Protein AF-A0A6I9P487-F1 (afdb_monomer_lite)

Foldseek 3Di:
DADACDLVNLVVLLPDDLVVSLVSVPSNDDADPAPPQLRSVLSSQLSVQLNQCVVVPHRSVLSSVSSVLSNVLLLVLAPDDLVRNLVSLCVSLVVRVVVDDPVSSVSSSVVSSCVCVVCSVVSNCSNVVVVVVPPPPPPDDDDDPPDDDPPVVVVVVVVVVVVVVVVVPPPD

Radius of gyration: 28.47 Å; chains: 1; bounding box: 98×35×42 Å

Sequence (172 aa):
MMESLTESEISQIARHQRDAGVQRLSRHFSWLELSDERRLFHQEFVFDVAMFAASRGFSWTDVIRAAEIAKGLFPRLGGLDVPNLLSLLRDELSEYLPNLTPLHQQDFTQFLTHTLTARRRLFQAAVSGASNMSIAQLHLEVQVPPTPCPLAQALVGAAVRATEGQMLESLD

Structure (mmCIF, N/CA/C/O backbone):
data_AF-A0A6I9P487-F1
#
_entry.id   AF-A0A6I9P487-F1
#
loop_
_atom_site.group_PDB
_atom_site.id
_atom_site.type_symbol
_atom_site.label_atom_id
_atom_site.label_alt_id
_atom_site.label_comp_id
_atom_site.label_asym_id
_atom_site.label_entity_id
_atom_site.label_seq_id
_atom_site.pdbx_PDB_ins_code
_atom_site.Cartn_x
_atom_site.Cartn_y
_atom_site.Cartn_z
_atom_site.occupancy
_atom_site.B_iso_or_equiv
_atom_site.auth_seq_id
_atom_site.auth_comp_id
_atom_site.auth_asym_id
_atom_site.auth_atom_id
_atom_site.pdbx_PDB_model_num
ATOM 1 N N . MET A 1 1 ? 19.207 -10.896 12.006 1.00 43.84 1 MET A N 1
ATOM 2 C CA . MET A 1 1 ? 19.503 -10.095 10.798 1.00 43.84 1 MET A CA 1
ATOM 3 C C . MET A 1 1 ? 18.209 -9.957 10.025 1.00 43.84 1 MET A C 1
ATOM 5 O O . MET A 1 1 ? 17.492 -10.944 9.950 1.00 43.84 1 MET A O 1
ATOM 9 N N . MET A 1 2 ? 17.877 -8.763 9.537 1.00 56.94 2 MET A N 1
ATOM 10 C CA . MET A 1 2 ? 16.746 -8.592 8.621 1.00 56.94 2 MET A CA 1
ATOM 11 C C . MET A 1 2 ? 17.176 -9.062 7.238 1.00 56.94 2 MET A C 1
ATOM 13 O O . MET A 1 2 ? 18.236 -8.662 6.761 1.00 56.94 2 MET A O 1
ATOM 17 N N . GLU A 1 3 ? 16.378 -9.925 6.623 1.00 69.50 3 GLU A N 1
ATOM 18 C CA . GLU A 1 3 ? 16.561 -10.294 5.224 1.00 69.50 3 GLU A CA 1
ATOM 19 C C . GLU A 1 3 ? 16.114 -9.108 4.372 1.00 69.50 3 GLU A C 1
ATOM 21 O O . GLU A 1 3 ? 14.947 -8.710 4.427 1.00 69.50 3 GLU A O 1
ATOM 26 N N . SER A 1 4 ? 17.036 -8.515 3.612 1.00 80.25 4 SER A N 1
ATOM 27 C CA . SER A 1 4 ? 16.679 -7.481 2.646 1.00 80.25 4 SER A CA 1
ATOM 28 C C . SER A 1 4 ? 15.667 -8.049 1.649 1.00 80.25 4 SER A C 1
ATOM 30 O O . SER A 1 4 ? 15.839 -9.152 1.127 1.00 80.25 4 SER A O 1
ATOM 32 N N . LEU A 1 5 ? 14.587 -7.308 1.398 1.00 92.25 5 LEU A N 1
ATOM 33 C CA . LEU A 1 5 ? 13.592 -7.704 0.410 1.00 92.25 5 LEU A CA 1
ATOM 34 C C . LEU A 1 5 ? 14.227 -7.622 -0.985 1.00 92.25 5 LEU A C 1
ATOM 36 O O . LEU A 1 5 ? 14.592 -6.540 -1.438 1.00 92.25 5 LEU A O 1
ATOM 40 N N . THR A 1 6 ? 14.398 -8.764 -1.650 1.00 94.56 6 THR A N 1
ATOM 41 C CA . THR A 1 6 ? 15.002 -8.839 -2.992 1.00 94.56 6 THR A CA 1
ATOM 42 C C . THR A 1 6 ? 13.939 -8.925 -4.085 1.00 94.56 6 THR A C 1
ATOM 44 O O . THR A 1 6 ? 12.805 -9.329 -3.828 1.00 94.56 6 THR A O 1
ATOM 47 N N . GLU A 1 7 ? 14.311 -8.613 -5.332 1.00 95.69 7 GLU A N 1
ATOM 48 C CA . GLU A 1 7 ? 13.415 -8.739 -6.495 1.00 95.69 7 GLU A CA 1
ATOM 49 C C . GLU A 1 7 ? 12.881 -10.171 -6.680 1.00 95.69 7 GLU A C 1
ATOM 51 O O . GLU A 1 7 ? 11.697 -10.384 -6.944 1.00 95.69 7 GLU A O 1
ATOM 56 N N . SER A 1 8 ? 13.742 -11.176 -6.488 1.00 95.19 8 SER A N 1
ATOM 57 C CA 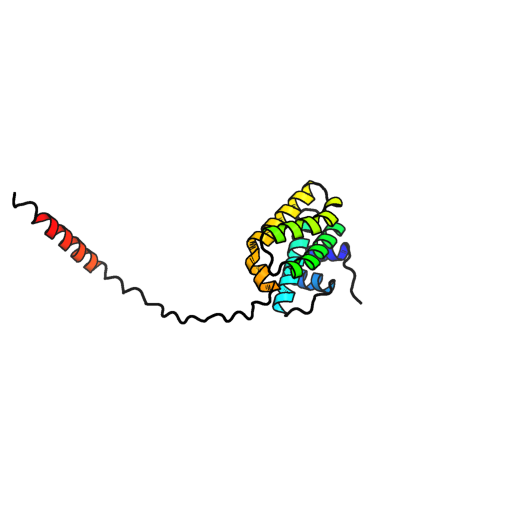. SER A 1 8 ? 13.324 -12.580 -6.534 1.00 95.19 8 SER A CA 1
ATOM 58 C C . SER A 1 8 ? 12.309 -12.878 -5.433 1.00 95.19 8 SER A C 1
ATOM 60 O O . SER A 1 8 ? 11.287 -13.510 -5.695 1.00 95.19 8 SER A O 1
ATOM 62 N N . GLU A 1 9 ? 12.561 -12.403 -4.216 1.00 95.94 9 GLU A N 1
ATOM 63 C CA . GLU A 1 9 ? 11.689 -12.666 -3.075 1.00 95.94 9 GLU A CA 1
ATOM 64 C C . GLU A 1 9 ? 10.309 -12.023 -3.249 1.00 95.94 9 GLU A C 1
ATOM 66 O O . GLU A 1 9 ? 9.295 -12.708 -3.115 1.00 95.94 9 GLU A O 1
ATOM 71 N N . ILE A 1 10 ? 10.237 -10.750 -3.656 1.00 96.75 10 ILE A N 1
ATOM 72 C CA . ILE A 1 10 ? 8.946 -10.089 -3.893 1.00 96.75 10 ILE A CA 1
ATOM 73 C C . ILE A 1 10 ? 8.165 -10.756 -5.035 1.00 96.75 10 ILE A C 1
ATOM 75 O O . ILE A 1 10 ? 6.945 -10.910 -4.946 1.00 96.75 10 ILE A O 1
ATOM 79 N N . SER A 1 11 ? 8.862 -11.245 -6.067 1.00 96.81 11 SER A N 1
ATOM 80 C CA . SER A 1 11 ? 8.231 -11.986 -7.163 1.00 96.81 11 SER A CA 1
ATOM 81 C C . SER A 1 11 ? 7.656 -13.333 -6.708 1.00 96.81 11 SER A C 1
ATOM 83 O O . SER A 1 11 ? 6.628 -13.775 -7.225 1.00 96.81 11 SER A O 1
ATOM 85 N N . GLN A 1 12 ? 8.288 -13.991 -5.728 1.00 96.38 12 GLN A N 1
ATOM 86 C CA . GLN A 1 12 ? 7.768 -15.215 -5.120 1.00 96.38 12 GLN A CA 1
ATOM 87 C C . GLN A 1 12 ? 6.572 -14.906 -4.225 1.00 96.38 12 GLN A C 1
ATOM 89 O O . GLN A 1 12 ? 5.550 -15.585 -4.326 1.00 96.38 12 GLN A O 1
ATOM 94 N N . ILE A 1 13 ? 6.666 -13.870 -3.387 1.00 96.69 13 ILE A N 1
ATOM 95 C CA . ILE A 1 13 ? 5.575 -13.404 -2.522 1.00 96.69 13 ILE A CA 1
ATOM 96 C C . ILE A 1 13 ? 4.316 -13.121 -3.347 1.00 96.69 13 ILE A C 1
ATOM 98 O O . ILE A 1 13 ? 3.241 -13.580 -2.969 1.00 96.69 13 ILE A O 1
ATOM 102 N N . ALA A 1 14 ? 4.449 -12.482 -4.514 1.00 95.69 14 ALA A N 1
ATOM 103 C CA . ALA A 1 14 ? 3.326 -12.172 -5.403 1.00 95.69 14 ALA A CA 1
ATOM 104 C C . ALA A 1 14 ? 2.550 -13.400 -5.920 1.00 95.69 14 ALA A C 1
ATOM 106 O O . ALA A 1 14 ? 1.433 -13.266 -6.413 1.00 95.69 14 ALA A O 1
ATOM 107 N N . ARG A 1 15 ? 3.124 -14.604 -5.811 1.00 95.75 15 ARG A N 1
ATOM 108 C CA . ARG A 1 15 ? 2.482 -15.871 -6.205 1.00 95.75 15 ARG A CA 1
ATOM 109 C C . ARG A 1 15 ? 1.753 -16.565 -5.055 1.00 95.75 15 ARG A C 1
ATOM 111 O O . ARG A 1 15 ? 1.095 -17.577 -5.285 1.00 95.75 15 ARG A O 1
ATOM 118 N N . HIS A 1 16 ? 1.900 -16.081 -3.824 1.00 94.44 16 HIS A N 1
ATOM 119 C CA . HIS A 1 16 ? 1.249 -16.674 -2.659 1.00 94.44 16 HIS A CA 1
ATOM 120 C C . HIS A 1 16 ? -0.204 -16.195 -2.539 1.00 94.44 16 HIS A C 1
ATOM 122 O O . HIS A 1 16 ? -0.564 -15.112 -2.995 1.00 94.44 16 HIS A O 1
ATOM 128 N N . GLN A 1 17 ? -1.041 -16.991 -1.866 1.00 94.62 17 GLN A N 1
ATOM 129 C CA . GLN A 1 17 ? -2.336 -16.501 -1.389 1.00 94.62 17 GLN A CA 1
ATOM 130 C C . GLN A 1 17 ? -2.132 -15.362 -0.385 1.00 94.62 17 GLN A C 1
ATOM 132 O O . GLN A 1 17 ? -1.112 -15.325 0.306 1.00 94.62 17 GLN A O 1
ATOM 137 N N . ARG A 1 18 ? -3.119 -14.462 -0.293 1.00 95.44 18 ARG A N 1
ATOM 138 C CA . ARG A 1 18 ? -3.016 -13.191 0.437 1.00 95.44 18 ARG A CA 1
ATOM 139 C C . ARG A 1 18 ? -2.416 -13.346 1.833 1.00 95.44 18 ARG A C 1
ATOM 141 O O . ARG A 1 18 ? -1.394 -12.731 2.100 1.00 95.44 18 ARG A O 1
ATOM 148 N N . ASP A 1 19 ? -2.977 -14.200 2.682 1.00 95.88 19 ASP A N 1
ATOM 149 C CA . ASP A 1 19 ? -2.544 -14.300 4.084 1.00 95.88 19 ASP A CA 1
ATOM 150 C C . ASP A 1 19 ? -1.097 -14.796 4.217 1.00 95.88 19 ASP A C 1
ATOM 152 O O . ASP A 1 19 ? -0.302 -14.251 4.986 1.00 95.88 19 ASP A O 1
ATOM 156 N N . ALA A 1 20 ? -0.713 -15.782 3.400 1.00 96.25 20 ALA A N 1
ATOM 157 C CA . ALA A 1 20 ? 0.661 -16.272 3.346 1.00 96.25 20 ALA A CA 1
ATOM 158 C C . ALA A 1 20 ? 1.620 -15.206 2.788 1.00 96.25 20 ALA A C 1
ATOM 160 O O . ALA A 1 20 ? 2.739 -15.059 3.279 1.00 96.25 20 ALA A O 1
ATOM 161 N N . GLY A 1 21 ? 1.174 -14.442 1.788 1.00 97.00 21 GLY A N 1
ATOM 162 C CA . GLY A 1 21 ? 1.918 -13.333 1.201 1.00 97.00 21 GLY A CA 1
ATOM 163 C C . GLY A 1 21 ? 2.148 -12.190 2.192 1.00 97.00 21 GLY A C 1
ATOM 164 O O . GLY A 1 21 ? 3.281 -11.736 2.332 1.00 97.00 21 GLY A O 1
ATOM 165 N N . VAL A 1 22 ? 1.115 -11.787 2.938 1.00 96.94 22 VAL A N 1
ATOM 166 C CA . VAL A 1 22 ? 1.191 -10.783 4.014 1.00 96.94 22 VAL A CA 1
ATOM 167 C C . VAL A 1 22 ? 2.192 -11.226 5.077 1.00 96.94 22 VAL A C 1
ATOM 169 O O . VAL A 1 22 ? 3.093 -10.467 5.437 1.00 96.94 22 VAL A O 1
ATOM 172 N N . GLN A 1 23 ? 2.082 -12.471 5.551 1.00 94.75 23 GLN A N 1
ATOM 173 C CA . GLN A 1 23 ? 2.990 -13.003 6.565 1.00 94.75 23 GLN A CA 1
ATOM 174 C C . GLN A 1 23 ? 4.437 -13.082 6.063 1.00 94.75 23 GLN A C 1
ATOM 176 O O . GLN A 1 23 ? 5.374 -12.846 6.823 1.00 94.75 23 GLN A O 1
ATOM 181 N N . ARG A 1 24 ? 4.641 -13.439 4.794 1.00 95.81 24 ARG A N 1
ATOM 182 C CA . ARG A 1 24 ? 5.978 -13.558 4.215 1.00 95.81 24 ARG A CA 1
ATOM 183 C C . ARG A 1 24 ? 6.610 -12.188 3.991 1.00 95.81 24 ARG A C 1
ATOM 185 O O . ARG A 1 24 ? 7.714 -11.960 4.470 1.00 95.81 24 ARG A O 1
ATOM 192 N N . LEU A 1 25 ? 5.877 -11.254 3.383 1.00 96.25 25 LEU A N 1
ATOM 193 C CA . LEU A 1 25 ? 6.325 -9.875 3.185 1.00 96.25 25 LEU A CA 1
ATOM 194 C C . LEU A 1 25 ? 6.647 -9.185 4.512 1.00 96.25 25 LEU A C 1
ATOM 196 O O . LEU A 1 25 ? 7.623 -8.443 4.607 1.00 96.25 25 LEU A O 1
ATOM 200 N N . SER A 1 26 ? 5.861 -9.450 5.558 1.00 93.94 26 SER A N 1
ATOM 201 C CA . SER A 1 26 ? 6.050 -8.784 6.842 1.00 93.94 26 SER A CA 1
ATOM 202 C C . SER A 1 26 ? 7.367 -9.115 7.537 1.00 93.94 26 SER A C 1
ATOM 204 O O . SER A 1 26 ? 7.868 -8.285 8.294 1.00 93.94 26 SER A O 1
ATOM 206 N N . ARG A 1 27 ? 7.990 -10.256 7.230 1.00 93.06 27 ARG A N 1
ATOM 207 C CA . ARG A 1 27 ? 9.306 -10.634 7.775 1.00 93.06 27 ARG A CA 1
ATOM 208 C C . ARG A 1 27 ? 10.449 -9.752 7.267 1.00 93.06 27 ARG A C 1
ATOM 210 O O . ARG A 1 27 ? 11.485 -9.684 7.922 1.00 93.06 27 ARG A O 1
ATOM 217 N N . HIS A 1 28 ? 10.247 -9.041 6.157 1.00 93.94 28 HIS A N 1
ATOM 218 C CA . HIS A 1 28 ? 11.256 -8.161 5.560 1.00 93.94 28 HIS A CA 1
ATOM 219 C C . HIS A 1 28 ? 11.227 -6.725 6.093 1.00 93.94 28 HIS A C 1
ATOM 221 O O . HIS A 1 28 ? 12.046 -5.897 5.702 1.00 93.94 28 HIS A O 1
ATOM 227 N N . PHE A 1 29 ? 10.301 -6.409 7.000 1.00 90.56 29 PHE A N 1
ATOM 228 C CA . PHE A 1 29 ? 10.114 -5.059 7.511 1.00 90.56 29 PHE A CA 1
ATOM 229 C C . PHE A 1 29 ? 10.170 -4.999 9.035 1.00 90.56 29 PHE A C 1
ATOM 231 O O . PHE A 1 29 ? 9.655 -5.861 9.743 1.00 90.56 29 PHE A O 1
ATOM 238 N N . SER A 1 30 ? 10.737 -3.903 9.544 1.00 88.00 30 SER A N 1
ATOM 239 C CA . SER A 1 30 ? 10.568 -3.504 10.944 1.00 88.00 30 SER A CA 1
ATOM 240 C C . SER A 1 30 ? 9.228 -2.809 11.125 1.00 88.00 30 SER A C 1
ATOM 242 O O . SER A 1 30 ? 9.023 -1.712 10.593 1.00 88.00 30 SER A O 1
ATOM 244 N N . TRP A 1 31 ? 8.329 -3.424 11.881 1.00 88.62 31 TRP A N 1
ATOM 245 C CA . TRP A 1 31 ? 7.043 -2.830 12.234 1.00 88.62 31 TRP A CA 1
ATOM 246 C C . TRP A 1 31 ? 7.180 -2.025 13.523 1.00 88.62 31 TRP A C 1
ATOM 248 O O . TRP A 1 31 ? 7.924 -2.411 14.421 1.00 88.62 31 TRP A O 1
ATOM 258 N N . LEU A 1 32 ? 6.465 -0.903 13.606 1.00 78.88 32 LEU A N 1
ATOM 259 C CA . LEU A 1 32 ? 6.336 -0.158 14.858 1.00 78.88 32 LEU A CA 1
ATOM 260 C C . LEU A 1 32 ? 5.677 -1.045 15.925 1.00 78.88 32 LEU A C 1
ATOM 262 O O . LEU A 1 32 ? 4.927 -1.967 15.590 1.00 78.88 32 LEU A O 1
ATOM 266 N N . GLU A 1 33 ? 5.919 -0.734 17.201 1.00 72.75 33 GLU A N 1
ATOM 267 C CA . GLU A 1 33 ? 5.261 -1.379 18.346 1.00 72.75 33 GLU A CA 1
ATOM 268 C C . GLU A 1 33 ? 3.776 -0.988 18.414 1.00 72.75 33 GLU A C 1
ATOM 270 O O . GLU A 1 33 ? 3.322 -0.185 19.225 1.00 72.75 33 GLU A O 1
ATOM 275 N N . LEU A 1 34 ? 3.008 -1.533 17.479 1.00 70.19 34 LEU A N 1
ATOM 276 C CA . LEU A 1 34 ? 1.558 -1.458 17.414 1.00 70.19 34 LEU A CA 1
ATOM 277 C C . LEU A 1 34 ? 0.962 -2.704 18.083 1.00 70.19 34 LEU A C 1
ATOM 279 O O . LEU A 1 34 ? 1.631 -3.745 18.135 1.00 70.19 34 LEU A O 1
ATOM 283 N N . SER A 1 35 ? -0.298 -2.615 18.534 1.00 74.69 35 SER A N 1
ATOM 284 C CA . SER A 1 35 ? -1.071 -3.810 18.913 1.00 74.69 35 SER A CA 1
ATOM 285 C C . SER A 1 35 ? -1.136 -4.791 17.742 1.00 74.69 35 SER A C 1
ATOM 287 O O . SER A 1 35 ? -0.969 -4.384 16.585 1.00 74.69 35 SER A O 1
ATOM 289 N N . ASP A 1 36 ? -1.376 -6.068 18.026 1.00 78.31 36 ASP A N 1
ATOM 290 C CA . ASP A 1 36 ? -1.337 -7.115 17.004 1.00 78.31 36 ASP A CA 1
ATOM 291 C C . ASP A 1 36 ? -2.340 -6.854 15.868 1.00 78.31 36 ASP A C 1
ATOM 293 O O . ASP A 1 36 ? -2.002 -7.027 14.698 1.00 78.31 36 ASP A O 1
ATOM 297 N N . GLU A 1 37 ? -3.521 -6.306 16.168 1.00 81.50 37 GLU A N 1
ATOM 298 C CA . GLU A 1 37 ? -4.540 -5.969 15.165 1.00 81.50 37 GLU A CA 1
ATOM 299 C C . GLU A 1 37 ? -4.114 -4.787 14.288 1.00 81.50 37 GLU A C 1
ATOM 301 O O . GLU A 1 37 ? -4.256 -4.813 13.064 1.00 81.50 37 GLU A O 1
ATOM 306 N N . ARG A 1 38 ? -3.558 -3.736 14.904 1.00 82.88 38 ARG A N 1
ATOM 307 C CA . ARG A 1 38 ? -3.075 -2.544 14.187 1.00 82.88 38 ARG A CA 1
ATOM 308 C C . ARG A 1 38 ? -1.891 -2.893 13.296 1.00 82.88 38 ARG A C 1
ATOM 310 O O . ARG A 1 38 ? -1.785 -2.390 12.178 1.00 82.88 38 ARG A O 1
ATOM 317 N N . ARG A 1 39 ? -1.014 -3.765 13.791 1.00 89.25 39 ARG A N 1
ATOM 318 C CA . ARG A 1 39 ? 0.132 -4.287 13.053 1.00 89.25 39 ARG A CA 1
ATOM 319 C C . ARG A 1 39 ? -0.317 -5.126 11.867 1.00 89.25 39 ARG A C 1
ATOM 321 O O . ARG A 1 39 ? 0.190 -4.904 10.773 1.00 89.25 39 ARG A O 1
ATOM 328 N N . LEU A 1 40 ? -1.277 -6.029 12.061 1.00 90.12 40 LEU A N 1
ATOM 329 C CA . LEU A 1 40 ? -1.830 -6.837 10.979 1.00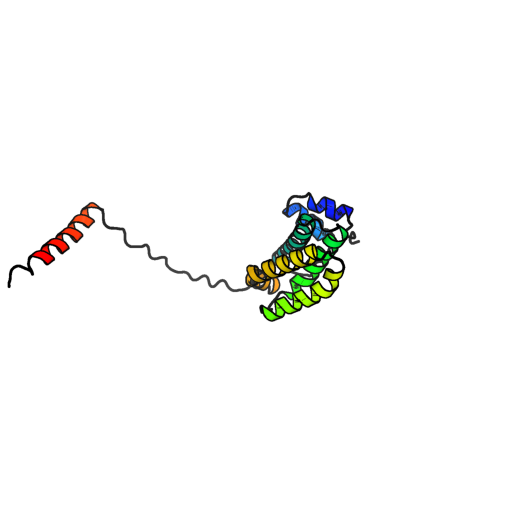 90.12 40 LEU A CA 1
ATOM 330 C C . LEU A 1 40 ? -2.427 -5.946 9.885 1.00 90.12 40 LEU A C 1
ATOM 332 O O . LEU A 1 40 ? -2.082 -6.094 8.718 1.00 90.12 40 LEU A O 1
ATOM 336 N N . PHE A 1 41 ? -3.237 -4.955 10.257 1.00 90.12 41 PHE A N 1
ATOM 337 C CA . PHE A 1 41 ? -3.843 -4.047 9.284 1.00 90.12 41 PHE A CA 1
ATOM 338 C C . PHE A 1 41 ? -2.801 -3.197 8.527 1.00 90.12 41 PHE A C 1
ATOM 340 O O . PHE A 1 41 ? -2.936 -2.953 7.327 1.00 90.12 41 PHE A O 1
ATOM 347 N N . HIS A 1 42 ? -1.715 -2.785 9.195 1.00 92.44 42 HIS A N 1
ATOM 348 C CA . HIS A 1 42 ? -0.574 -2.126 8.544 1.00 92.44 42 HIS A CA 1
ATOM 349 C C . HIS A 1 42 ? 0.116 -3.063 7.539 1.00 92.44 42 HIS A C 1
ATOM 351 O O . HIS A 1 42 ? 0.387 -2.658 6.410 1.00 92.44 42 HIS A O 1
ATOM 357 N N . GLN A 1 43 ? 0.357 -4.321 7.915 1.00 94.81 43 GLN A N 1
ATOM 358 C CA . GLN A 1 43 ? 0.977 -5.331 7.049 1.00 94.81 43 GLN A CA 1
ATOM 359 C C . GLN A 1 43 ? 0.125 -5.635 5.813 1.00 94.81 43 GLN A C 1
ATOM 361 O O . GLN A 1 43 ? 0.647 -5.697 4.701 1.00 94.81 43 GLN A O 1
ATOM 366 N N . GLU A 1 44 ? -1.185 -5.775 6.001 1.00 94.75 44 GLU A N 1
ATOM 367 C CA . GLU A 1 44 ? -2.151 -5.959 4.923 1.00 94.75 44 GLU A CA 1
ATOM 368 C C . GLU A 1 44 ? -2.159 -4.784 3.948 1.00 94.75 44 GLU A C 1
ATOM 370 O O . GLU A 1 44 ? -2.119 -4.992 2.739 1.00 94.75 44 GLU A O 1
ATOM 375 N N . PHE A 1 45 ? -2.147 -3.549 4.457 1.00 94.81 45 PHE A N 1
ATOM 376 C CA . PHE A 1 45 ? -2.078 -2.361 3.611 1.00 94.81 45 PHE A CA 1
ATOM 377 C C . PHE A 1 45 ? -0.804 -2.335 2.758 1.00 94.81 45 PHE A C 1
ATOM 379 O O . PHE A 1 45 ? -0.868 -2.081 1.556 1.00 94.81 45 PHE A O 1
ATOM 386 N N . VAL A 1 46 ? 0.350 -2.634 3.362 1.00 96.25 46 VAL A N 1
ATOM 387 C CA . VAL A 1 46 ? 1.633 -2.707 2.647 1.00 96.25 46 VAL A CA 1
ATOM 388 C C . VAL A 1 46 ? 1.593 -3.770 1.553 1.00 96.25 46 VAL A C 1
ATOM 390 O O . VAL A 1 46 ? 2.019 -3.511 0.426 1.00 96.25 46 VAL A O 1
ATOM 393 N N . PHE A 1 47 ? 1.045 -4.946 1.863 1.00 97.56 47 PHE A N 1
ATOM 394 C CA . PHE A 1 47 ? 0.879 -6.020 0.893 1.00 97.56 47 PHE A CA 1
ATOM 395 C C . PHE A 1 47 ? -0.051 -5.617 -0.256 1.00 97.56 47 PHE A C 1
ATOM 397 O O . PHE A 1 47 ? 0.316 -5.787 -1.415 1.00 97.56 47 PHE A O 1
ATOM 404 N N . ASP A 1 48 ? -1.213 -5.033 0.040 1.00 96.81 48 ASP A N 1
ATOM 405 C CA . ASP A 1 48 ? -2.194 -4.631 -0.972 1.00 96.81 48 ASP A CA 1
ATOM 406 C C . ASP A 1 48 ? -1.605 -3.589 -1.947 1.00 96.81 48 ASP A C 1
ATOM 408 O O . ASP A 1 48 ? -1.824 -3.682 -3.157 1.00 96.81 48 ASP A O 1
ATOM 412 N N . VAL A 1 49 ? -0.806 -2.632 -1.455 1.00 96.56 49 VAL A N 1
ATOM 413 C CA . VAL A 1 49 ? -0.114 -1.644 -2.305 1.00 96.56 49 VAL A CA 1
ATOM 414 C C . VAL A 1 49 ? 0.951 -2.307 -3.187 1.00 96.56 49 VAL A C 1
ATOM 416 O O . VAL A 1 49 ? 1.022 -2.020 -4.385 1.00 96.56 49 VAL A O 1
ATOM 419 N N . ALA A 1 50 ? 1.748 -3.221 -2.630 1.00 97.12 50 ALA A N 1
ATOM 420 C CA . ALA A 1 50 ? 2.758 -3.958 -3.388 1.00 97.12 50 ALA A CA 1
ATOM 421 C C . ALA A 1 50 ? 2.116 -4.830 -4.484 1.00 97.12 50 ALA A C 1
ATOM 423 O O . ALA A 1 50 ? 2.552 -4.829 -5.635 1.00 97.12 50 ALA A O 1
ATOM 424 N N . MET A 1 51 ? 1.038 -5.545 -4.153 1.00 97.69 51 MET A N 1
ATOM 425 C CA . MET A 1 51 ? 0.329 -6.397 -5.108 1.00 97.69 51 MET A CA 1
ATOM 426 C C . MET A 1 51 ? -0.383 -5.587 -6.185 1.00 97.69 51 MET A C 1
ATOM 428 O O . MET A 1 51 ? -0.408 -6.013 -7.340 1.00 97.69 51 MET A O 1
ATOM 432 N N . PHE A 1 52 ? -0.902 -4.401 -5.852 1.00 97.38 52 PHE A N 1
ATOM 433 C CA . PHE A 1 52 ? -1.406 -3.476 -6.860 1.00 97.38 52 PHE A CA 1
ATOM 434 C C . PHE A 1 52 ? -0.308 -3.124 -7.871 1.00 97.38 52 PHE A C 1
ATOM 436 O O . PHE A 1 52 ? -0.508 -3.336 -9.068 1.00 97.38 52 PHE A O 1
ATOM 443 N N . ALA A 1 53 ? 0.862 -2.673 -7.407 1.00 96.56 53 ALA A N 1
ATOM 444 C CA . ALA A 1 53 ? 1.990 -2.337 -8.279 1.00 96.56 53 ALA A CA 1
ATOM 445 C C . ALA A 1 53 ? 2.403 -3.530 -9.164 1.00 96.56 53 ALA A C 1
ATOM 447 O O . ALA A 1 53 ? 2.532 -3.391 -10.382 1.00 96.56 53 ALA A O 1
ATOM 448 N N . ALA A 1 54 ? 2.515 -4.727 -8.579 1.00 97.06 54 ALA A N 1
ATOM 449 C CA . ALA A 1 54 ? 2.841 -5.946 -9.319 1.00 97.06 54 ALA A CA 1
ATOM 450 C C . ALA A 1 54 ? 1.786 -6.269 -10.395 1.00 97.06 54 ALA A C 1
ATOM 452 O O . ALA A 1 54 ? 2.134 -6.561 -11.538 1.00 97.06 54 ALA A O 1
ATOM 453 N N . SER A 1 55 ? 0.494 -6.153 -10.064 1.00 96.81 55 SER A N 1
ATOM 454 C CA . SER A 1 55 ? -0.613 -6.405 -11.002 1.00 96.81 55 SER A CA 1
ATOM 455 C C . SER A 1 55 ? -0.664 -5.422 -12.175 1.00 96.81 55 SER A C 1
ATOM 457 O O . SER A 1 55 ? -1.223 -5.741 -13.223 1.00 96.81 55 SER A O 1
ATOM 459 N N . ARG A 1 56 ? -0.068 -4.236 -12.011 1.00 95.94 56 ARG A N 1
ATOM 460 C CA . ARG A 1 56 ? 0.051 -3.208 -13.051 1.00 95.94 56 ARG A CA 1
ATOM 461 C C . ARG A 1 56 ? 1.333 -3.319 -13.871 1.00 95.94 56 ARG A C 1
ATOM 463 O O . ARG A 1 56 ? 1.542 -2.501 -14.755 1.00 95.94 56 ARG A O 1
ATOM 470 N N . GLY A 1 57 ? 2.160 -4.336 -13.623 1.00 94.56 57 GLY A N 1
ATOM 471 C CA . GLY A 1 57 ? 3.378 -4.581 -14.396 1.00 94.56 57 GLY A CA 1
ATOM 472 C C . GLY A 1 57 ? 4.545 -3.671 -14.014 1.00 94.56 57 GLY A C 1
ATOM 473 O O . GLY A 1 57 ? 5.415 -3.406 -14.843 1.00 94.56 57 GLY A O 1
ATOM 474 N N . PHE A 1 58 ? 4.576 -3.178 -12.774 1.00 94.62 58 PHE A N 1
ATOM 475 C CA . PHE A 1 58 ? 5.720 -2.423 -12.267 1.00 94.62 58 PHE A CA 1
ATOM 476 C C . PHE A 1 58 ? 6.953 -3.336 -12.217 1.00 94.62 58 PHE A C 1
ATOM 478 O O . PHE A 1 58 ? 6.829 -4.553 -12.055 1.00 94.62 58 PHE A O 1
ATOM 485 N N . SER A 1 59 ? 8.153 -2.757 -12.333 1.00 94.31 59 SER A N 1
ATOM 486 C CA . SER A 1 59 ? 9.382 -3.525 -12.106 1.00 94.31 59 SER A CA 1
ATOM 487 C C . SER A 1 59 ? 9.411 -4.045 -10.664 1.00 94.31 59 SER A C 1
ATOM 489 O O . SER A 1 59 ? 8.857 -3.408 -9.768 1.00 94.31 59 SER A O 1
ATOM 491 N N . TRP A 1 60 ? 10.069 -5.177 -10.397 1.00 95.44 60 TRP A N 1
ATOM 492 C CA . TRP A 1 60 ? 10.129 -5.717 -9.032 1.00 95.44 60 TRP A CA 1
ATOM 493 C C . TRP A 1 60 ? 10.770 -4.742 -8.042 1.00 95.44 60 TRP A C 1
ATOM 495 O O . TRP A 1 60 ? 10.318 -4.637 -6.904 1.00 95.44 60 TRP A O 1
ATOM 505 N N . THR A 1 61 ? 11.745 -3.958 -8.496 1.00 94.06 61 THR A N 1
ATOM 506 C CA . THR A 1 61 ? 12.335 -2.855 -7.730 1.00 94.06 61 THR A CA 1
ATOM 507 C C . THR A 1 61 ? 11.308 -1.781 -7.381 1.00 94.06 61 THR A C 1
ATOM 509 O O . THR A 1 61 ? 11.258 -1.318 -6.242 1.00 94.06 61 THR A O 1
ATOM 512 N N . ASP A 1 62 ? 10.447 -1.403 -8.323 1.00 93.31 62 ASP A N 1
ATOM 513 C CA . ASP A 1 62 ? 9.393 -0.426 -8.053 1.00 93.31 62 ASP A CA 1
ATOM 514 C C . ASP A 1 62 ? 8.294 -1.000 -7.153 1.00 93.31 62 ASP A C 1
ATOM 516 O O . ASP A 1 62 ? 7.761 -0.264 -6.326 1.00 93.31 62 ASP A O 1
ATOM 520 N N . VAL A 1 63 ? 7.995 -2.300 -7.241 1.00 95.69 63 VAL A N 1
ATOM 521 C CA . VAL A 1 63 ? 7.084 -2.991 -6.311 1.00 95.69 63 VAL A CA 1
ATOM 522 C C . VAL A 1 63 ? 7.631 -2.960 -4.879 1.00 95.69 63 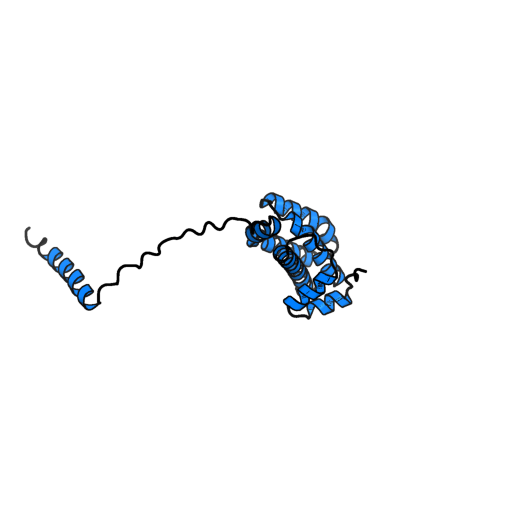VAL A C 1
ATOM 524 O O . VAL A 1 63 ? 6.878 -2.684 -3.944 1.00 95.69 63 VAL A O 1
ATOM 527 N N . ILE A 1 64 ? 8.936 -3.194 -4.698 1.00 94.75 64 ILE A N 1
ATOM 528 C CA . ILE A 1 64 ? 9.606 -3.092 -3.390 1.00 94.75 64 ILE A CA 1
ATOM 529 C C . ILE A 1 64 ? 9.466 -1.676 -2.833 1.00 94.75 64 ILE A C 1
ATOM 531 O O . ILE A 1 64 ? 8.986 -1.503 -1.713 1.00 94.75 64 ILE A O 1
ATOM 535 N N . ARG A 1 65 ? 9.788 -0.656 -3.637 1.00 92.69 65 ARG A N 1
ATOM 536 C CA . ARG A 1 65 ? 9.640 0.746 -3.222 1.00 92.69 65 ARG A CA 1
ATOM 537 C C . ARG A 1 65 ? 8.187 1.115 -2.904 1.00 92.69 65 ARG A C 1
ATOM 539 O O . ARG A 1 65 ? 7.940 1.828 -1.937 1.00 92.69 65 ARG A O 1
ATOM 546 N N . ALA A 1 66 ? 7.208 0.605 -3.657 1.00 94.44 66 ALA A N 1
ATOM 547 C CA . ALA A 1 66 ? 5.789 0.820 -3.359 1.00 94.44 66 ALA A CA 1
ATOM 548 C C . ALA A 1 66 ? 5.413 0.271 -1.970 1.00 94.44 66 ALA A C 1
ATOM 550 O O . ALA A 1 66 ? 4.683 0.924 -1.221 1.00 94.44 66 ALA A O 1
ATOM 551 N N . ALA A 1 67 ? 5.945 -0.902 -1.606 1.00 95.38 67 ALA A N 1
ATOM 552 C CA . ALA A 1 67 ? 5.768 -1.492 -0.282 1.00 95.38 67 ALA A CA 1
ATOM 553 C C . ALA A 1 67 ? 6.427 -0.637 0.820 1.00 95.38 67 ALA A C 1
ATOM 555 O O . ALA A 1 67 ? 5.822 -0.396 1.866 1.00 95.38 67 ALA A O 1
ATOM 556 N N . GLU A 1 68 ? 7.638 -0.130 0.581 1.00 92.88 68 GLU A N 1
ATOM 557 C CA . GLU A 1 68 ? 8.355 0.756 1.509 1.00 92.88 68 GLU A CA 1
ATOM 558 C C . GLU A 1 68 ? 7.597 2.065 1.766 1.00 92.88 68 GLU A C 1
ATOM 560 O O . GLU A 1 68 ? 7.427 2.471 2.920 1.00 92.88 68 GLU A O 1
ATOM 565 N N . ILE A 1 69 ? 7.060 2.680 0.711 1.00 92.06 69 ILE A N 1
ATOM 566 C CA . ILE A 1 69 ? 6.246 3.898 0.809 1.00 92.06 69 ILE A CA 1
ATOM 567 C C . ILE A 1 69 ? 4.967 3.618 1.579 1.00 92.06 69 ILE A C 1
ATOM 569 O O . ILE A 1 69 ? 4.648 4.337 2.523 1.00 92.06 69 ILE A O 1
ATOM 573 N N . ALA A 1 70 ? 4.249 2.544 1.244 1.00 93.50 70 ALA A N 1
ATOM 574 C CA . ALA A 1 70 ? 3.047 2.155 1.977 1.00 93.50 70 ALA A CA 1
ATOM 575 C C . ALA A 1 70 ? 3.342 1.949 3.470 1.00 93.50 70 ALA A C 1
ATOM 577 O O . ALA A 1 70 ? 2.573 2.378 4.339 1.00 93.50 70 ALA A O 1
ATOM 578 N N . LYS A 1 71 ? 4.493 1.345 3.783 1.00 93.25 71 LYS A N 1
ATOM 579 C CA . LYS A 1 71 ? 4.929 1.124 5.158 1.00 93.25 71 LYS A CA 1
ATOM 580 C C . LYS A 1 71 ? 5.157 2.445 5.889 1.00 93.25 71 LYS A C 1
ATOM 582 O O . LYS A 1 71 ? 4.720 2.560 7.034 1.00 93.25 71 LYS A O 1
ATOM 587 N N . GLY A 1 72 ? 5.828 3.409 5.260 1.00 90.50 72 GLY A N 1
ATOM 588 C CA . GLY A 1 72 ? 6.086 4.735 5.830 1.00 90.50 72 GLY A CA 1
ATOM 589 C C . GLY A 1 72 ? 4.840 5.621 5.918 1.00 90.50 72 GLY A C 1
ATOM 590 O O . GLY A 1 72 ? 4.703 6.414 6.851 1.00 90.50 72 GLY A O 1
ATOM 591 N N . LEU A 1 73 ? 3.903 5.447 4.988 1.00 90.00 73 LEU A N 1
ATOM 592 C CA . LEU A 1 73 ? 2.690 6.246 4.881 1.00 90.00 73 LEU A CA 1
ATOM 593 C C . LEU A 1 73 ? 1.680 5.913 5.983 1.00 90.00 73 LEU A C 1
ATOM 595 O O . LEU A 1 73 ? 1.122 6.817 6.601 1.00 90.00 73 LEU A O 1
ATOM 599 N N . PHE A 1 74 ? 1.450 4.625 6.248 1.00 89.19 74 PHE A N 1
ATOM 600 C CA . PHE A 1 74 ? 0.354 4.173 7.108 1.00 89.19 74 PHE A CA 1
ATOM 601 C C . PHE A 1 74 ? 0.316 4.820 8.508 1.00 89.19 74 PHE A C 1
ATOM 603 O O . PHE A 1 74 ? -0.744 5.325 8.880 1.00 89.19 74 PHE A O 1
ATOM 610 N N . PRO A 1 75 ? 1.423 4.905 9.279 1.00 87.44 75 PRO A N 1
ATOM 611 C CA . PRO A 1 75 ? 1.398 5.524 10.609 1.00 87.44 75 PRO A CA 1
ATOM 612 C C . PRO A 1 75 ? 1.012 7.009 10.593 1.00 87.44 75 PRO A C 1
ATOM 614 O O . PRO A 1 75 ? 0.562 7.539 11.605 1.00 87.44 75 PRO A O 1
ATOM 617 N N . ARG A 1 76 ? 1.166 7.683 9.446 1.00 86.88 76 ARG A N 1
ATOM 618 C CA . ARG A 1 76 ? 0.873 9.112 9.259 1.00 86.88 76 ARG A CA 1
ATOM 619 C C . ARG A 1 76 ? -0.567 9.369 8.819 1.00 86.88 76 ARG A C 1
ATOM 621 O O . ARG A 1 76 ? -0.979 10.518 8.777 1.00 86.88 76 ARG A O 1
ATOM 628 N N . LEU A 1 77 ? -1.349 8.326 8.528 1.00 84.19 77 LEU A N 1
ATOM 629 C CA . LEU A 1 77 ? -2.753 8.455 8.113 1.00 84.19 77 LEU A CA 1
ATOM 630 C C . LEU A 1 77 ? -3.704 8.803 9.273 1.00 84.19 77 LEU A C 1
ATOM 632 O O . LEU A 1 77 ? -4.872 9.131 9.047 1.00 84.19 77 LEU A O 1
ATOM 636 N N . GLY A 1 78 ? -3.239 8.707 10.520 1.00 77.81 78 GLY A N 1
ATOM 637 C CA . GLY A 1 78 ? -4.043 8.987 11.706 1.00 77.81 78 GLY A CA 1
ATOM 638 C C . GLY A 1 78 ? -4.399 10.467 11.825 1.00 77.81 78 GLY A C 1
ATOM 639 O O . GLY A 1 78 ? -3.528 11.326 11.775 1.00 77.81 78 GLY A O 1
ATOM 640 N N . GLY A 1 79 ? -5.686 10.769 12.013 1.00 72.62 79 GLY A N 1
ATOM 641 C CA . GLY A 1 79 ? -6.148 12.125 12.340 1.00 72.62 79 GLY A CA 1
ATOM 642 C C . GLY A 1 79 ? -6.101 13.151 11.201 1.00 72.62 79 GLY A C 1
ATOM 643 O O . GLY A 1 79 ? -6.465 14.299 11.435 1.00 72.62 79 GLY A O 1
ATOM 644 N N . LEU A 1 80 ? -5.713 12.765 9.980 1.00 79.06 80 LEU A N 1
ATOM 645 C CA . LEU A 1 80 ? -5.701 13.678 8.832 1.00 79.06 80 LEU A CA 1
ATOM 646 C C . LEU A 1 80 ? -7.103 13.879 8.245 1.00 79.06 80 LEU A C 1
ATOM 648 O O . LEU A 1 80 ? -7.868 12.923 8.068 1.00 79.06 80 LEU A O 1
ATOM 652 N N . ASP A 1 81 ? -7.425 15.123 7.898 1.00 81.19 81 ASP A N 1
ATOM 653 C CA . ASP A 1 81 ? -8.541 15.448 7.012 1.00 81.19 81 ASP A CA 1
ATOM 654 C C . ASP A 1 81 ? -8.168 15.188 5.535 1.00 81.19 81 ASP A C 1
ATOM 656 O O . ASP A 1 81 ? -7.051 14.781 5.212 1.00 81.19 81 ASP A O 1
ATOM 660 N N . VAL A 1 82 ? -9.126 15.355 4.615 1.00 79.81 82 VAL A N 1
ATOM 661 C CA . VAL A 1 82 ? -8.893 15.053 3.188 1.00 79.81 82 VAL A CA 1
ATOM 662 C C . VAL A 1 82 ? -7.796 15.933 2.579 1.00 79.81 82 VAL A C 1
ATOM 664 O O . VAL A 1 82 ? -6.920 15.370 1.927 1.00 79.81 82 VAL A O 1
ATOM 667 N N . PRO A 1 83 ? -7.781 17.266 2.775 1.00 84.62 83 PRO A N 1
ATOM 668 C CA . PRO A 1 83 ? -6.722 18.105 2.220 1.00 84.62 83 PRO A CA 1
ATOM 669 C C . PRO A 1 83 ? -5.325 17.706 2.704 1.00 84.62 83 PRO A C 1
ATOM 671 O O . PRO A 1 83 ? -4.424 17.573 1.876 1.00 84.62 83 PRO A O 1
ATOM 674 N N . ASN A 1 84 ? -5.153 17.440 4.005 1.00 85.44 84 ASN A N 1
ATOM 675 C CA . ASN A 1 84 ? -3.851 17.054 4.552 1.00 85.44 84 ASN A CA 1
ATOM 676 C C . ASN A 1 84 ? -3.426 15.640 4.124 1.00 85.44 84 ASN A C 1
ATOM 678 O O . ASN A 1 84 ? -2.241 15.373 3.931 1.00 85.44 84 ASN A O 1
ATOM 682 N N . LEU A 1 85 ? -4.382 14.726 3.929 1.00 85.62 85 LEU A N 1
ATOM 683 C CA . LEU A 1 85 ? -4.108 13.412 3.346 1.00 85.62 85 LEU A CA 1
ATOM 684 C C . LEU A 1 85 ? -3.596 13.538 1.902 1.00 85.62 85 LEU A C 1
ATOM 686 O O . LEU A 1 85 ? -2.649 12.853 1.520 1.00 85.62 85 LEU A O 1
ATOM 690 N N . LEU A 1 86 ? -4.213 14.406 1.098 1.00 85.56 86 LEU A N 1
ATOM 691 C CA . LEU A 1 86 ? -3.804 14.624 -0.289 1.00 85.56 86 LEU A CA 1
ATOM 692 C C . LEU A 1 86 ? -2.444 15.321 -0.386 1.00 85.56 86 LEU A C 1
ATOM 694 O O . LEU A 1 86 ? -1.653 14.960 -1.257 1.00 85.56 86 LEU A O 1
ATOM 698 N N . SER A 1 87 ? -2.142 16.277 0.501 1.00 87.81 87 SER A N 1
ATOM 699 C CA . SER A 1 87 ? -0.812 16.895 0.546 1.00 87.81 87 SER A CA 1
ATOM 700 C C . SER A 1 87 ? 0.258 15.886 0.949 1.00 87.81 87 SER A C 1
ATOM 702 O O . SER A 1 87 ? 1.271 15.792 0.268 1.00 87.81 87 SER A O 1
ATOM 704 N N . LEU A 1 88 ? -0.006 15.070 1.976 1.00 87.50 88 LEU A N 1
ATOM 705 C CA . LEU A 1 88 ? 0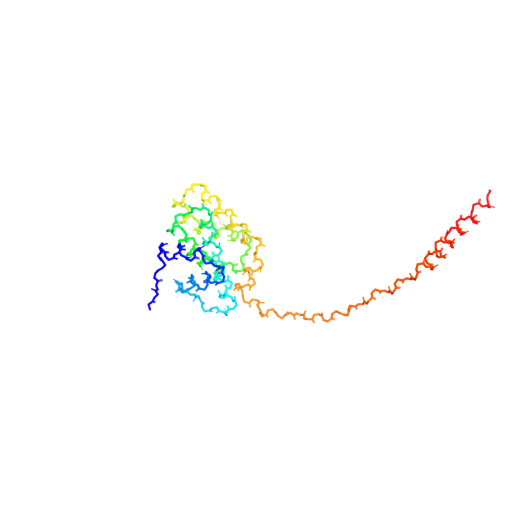.885 13.988 2.391 1.00 87.50 88 LEU A CA 1
ATOM 706 C C . LEU A 1 88 ? 1.180 13.031 1.231 1.00 87.50 88 LEU A C 1
ATOM 708 O O . LEU A 1 88 ? 2.336 12.719 0.964 1.00 87.50 88 LEU A O 1
ATOM 712 N N . LEU A 1 89 ? 0.137 12.584 0.528 1.00 86.44 89 LEU A N 1
ATOM 713 C CA . LEU A 1 89 ? 0.291 11.706 -0.627 1.00 86.44 89 LEU A CA 1
ATOM 714 C C . LEU A 1 89 ? 1.128 12.342 -1.726 1.00 86.44 89 LEU A C 1
ATOM 716 O O . LEU A 1 89 ? 2.008 11.683 -2.263 1.00 86.44 89 LEU A O 1
ATOM 720 N N . ARG A 1 90 ? 0.862 13.605 -2.062 1.00 86.06 90 ARG A N 1
ATOM 721 C CA . ARG A 1 90 ? 1.636 14.326 -3.073 1.00 86.06 90 ARG A CA 1
ATOM 722 C C . ARG A 1 90 ? 3.112 14.382 -2.692 1.00 86.06 90 ARG A C 1
ATOM 724 O O . ARG A 1 90 ? 3.948 14.145 -3.556 1.00 86.06 90 ARG A O 1
ATOM 731 N N . ASP A 1 91 ? 3.416 14.690 -1.437 1.00 86.44 91 ASP A N 1
ATOM 732 C CA . ASP A 1 91 ? 4.792 14.850 -0.977 1.00 86.44 91 ASP A CA 1
ATOM 733 C C . ASP A 1 91 ? 5.535 13.497 -1.025 1.00 86.44 91 ASP A C 1
ATOM 735 O O . ASP A 1 91 ? 6.590 13.415 -1.650 1.00 86.44 91 ASP A O 1
ATOM 739 N N . GLU A 1 92 ? 4.934 12.410 -0.523 1.00 85.12 92 GLU A N 1
ATOM 740 C CA . GLU A 1 92 ? 5.506 11.049 -0.611 1.00 85.12 92 GLU A CA 1
ATOM 741 C C . GLU A 1 92 ? 5.667 10.559 -2.055 1.00 85.12 92 GLU A C 1
ATOM 743 O O . GLU A 1 92 ? 6.665 9.944 -2.429 1.00 85.12 92 GLU A O 1
ATOM 748 N N . LEU A 1 93 ? 4.673 10.835 -2.897 1.00 82.88 93 LEU A N 1
ATOM 749 C CA . LEU A 1 93 ? 4.699 10.430 -4.293 1.00 82.88 93 LEU A CA 1
ATOM 750 C C . LEU A 1 93 ? 5.703 11.251 -5.105 1.00 82.88 93 LEU A C 1
ATOM 752 O O . LEU A 1 93 ? 6.280 10.721 -6.049 1.00 82.88 93 LEU A O 1
ATOM 756 N N . SER A 1 94 ? 5.965 12.508 -4.747 1.00 83.06 94 SER A N 1
ATOM 757 C CA . SER A 1 94 ? 6.903 13.358 -5.488 1.00 83.06 94 SER A CA 1
ATOM 758 C C . SER A 1 94 ? 8.334 12.809 -5.511 1.00 83.06 94 SER A C 1
ATOM 760 O O . SER A 1 94 ? 9.033 12.980 -6.508 1.00 83.06 94 SER A O 1
ATOM 762 N N . GLU A 1 95 ? 8.741 12.088 -4.464 1.00 79.88 95 GLU A N 1
ATOM 763 C CA . GLU A 1 95 ? 10.049 11.431 -4.375 1.00 79.88 95 GLU A CA 1
ATOM 764 C C . GLU A 1 95 ? 10.091 10.111 -5.168 1.00 79.88 95 GLU A C 1
ATOM 766 O O . GLU A 1 95 ? 11.110 9.745 -5.755 1.00 79.88 95 GLU A O 1
ATOM 771 N N . TYR A 1 96 ? 8.961 9.405 -5.241 1.00 76.75 96 TYR A N 1
ATOM 772 C CA . TYR A 1 96 ? 8.879 8.062 -5.816 1.00 76.75 96 TYR A CA 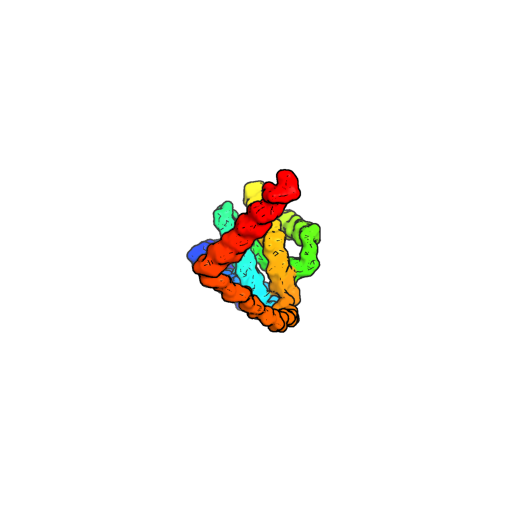1
ATOM 773 C C . TYR A 1 96 ? 8.524 8.025 -7.306 1.00 76.75 96 TYR A C 1
ATOM 775 O O . TYR A 1 96 ? 9.159 7.303 -8.083 1.00 76.75 96 TYR A O 1
ATOM 783 N N . LEU A 1 97 ? 7.512 8.801 -7.701 1.00 77.25 97 LEU A N 1
ATOM 784 C CA . LEU A 1 97 ? 6.915 8.799 -9.036 1.00 77.25 97 LEU A CA 1
ATOM 785 C C . LEU A 1 97 ? 7.900 9.051 -10.187 1.00 77.25 97 LEU A C 1
ATOM 787 O O . LEU A 1 97 ? 7.694 8.429 -11.230 1.00 77.25 97 LEU A O 1
ATOM 791 N N . PRO A 1 98 ? 8.963 9.877 -10.061 1.00 80.56 98 PRO A N 1
ATOM 792 C CA . PRO A 1 98 ? 9.892 10.122 -11.168 1.00 80.56 98 PRO A CA 1
ATOM 793 C C . PRO A 1 98 ? 10.559 8.860 -11.736 1.00 80.56 98 PRO A C 1
ATOM 795 O O . PRO A 1 98 ? 11.021 8.877 -12.873 1.00 80.56 98 PRO A O 1
ATOM 798 N N . ASN A 1 99 ? 10.584 7.761 -10.975 1.00 78.31 99 ASN A N 1
ATOM 799 C CA . ASN A 1 99 ? 11.144 6.481 -11.412 1.00 78.31 99 ASN A CA 1
ATOM 800 C C . ASN A 1 99 ? 10.158 5.618 -12.222 1.00 78.31 99 ASN A C 1
ATOM 802 O O . ASN A 1 99 ? 10.554 4.607 -12.797 1.00 78.31 99 ASN A O 1
ATOM 806 N N . LEU A 1 100 ? 8.879 5.995 -12.259 1.00 85.31 100 LEU A N 1
ATOM 807 C CA . LEU A 1 100 ? 7.811 5.260 -12.930 1.00 85.31 100 LEU A CA 1
ATOM 808 C C . LEU A 1 100 ? 7.483 5.856 -14.302 1.00 85.31 100 LEU A C 1
ATOM 810 O O . LEU A 1 100 ? 7.658 7.050 -14.544 1.00 85.31 100 LEU A O 1
ATOM 814 N N . THR A 1 101 ? 6.914 5.036 -15.189 1.00 89.62 101 THR A N 1
ATOM 815 C CA . THR A 1 101 ? 6.332 5.525 -16.449 1.00 89.62 101 THR A CA 1
ATOM 816 C C . THR A 1 101 ? 5.124 6.433 -16.166 1.00 89.62 101 THR A C 1
ATOM 818 O O . THR A 1 101 ? 4.436 6.218 -15.167 1.00 89.62 101 THR A O 1
ATOM 821 N N . PRO A 1 102 ? 4.783 7.398 -17.041 1.00 89.19 102 PRO A N 1
ATOM 822 C CA . PRO A 1 102 ? 3.628 8.280 -16.826 1.00 89.19 102 PRO A CA 1
ATOM 823 C C . PRO A 1 102 ? 2.312 7.528 -16.573 1.00 89.19 102 PRO A C 1
ATOM 825 O O . PRO A 1 102 ? 1.506 7.938 -15.741 1.00 89.19 102 PRO A O 1
ATOM 828 N N . LEU A 1 103 ? 2.123 6.385 -17.243 1.00 91.50 103 LEU A N 1
ATOM 829 C CA . LEU A 1 103 ? 0.964 5.517 -17.037 1.00 91.50 103 LEU A CA 1
ATOM 830 C C . LEU A 1 103 ? 0.949 4.923 -15.621 1.00 91.50 103 LEU A C 1
ATOM 832 O O . LEU A 1 103 ? -0.060 5.004 -14.925 1.00 91.50 103 LEU A O 1
ATOM 836 N N . HIS A 1 104 ? 2.080 4.372 -15.170 1.00 90.88 104 HIS A N 1
ATOM 837 C CA . HIS A 1 104 ? 2.221 3.831 -13.818 1.00 90.88 104 HIS A CA 1
ATOM 838 C C . HIS A 1 104 ? 2.040 4.913 -12.748 1.00 90.88 104 HIS A C 1
ATOM 840 O O . HIS A 1 104 ? 1.416 4.654 -11.721 1.00 90.88 104 HIS A O 1
ATOM 846 N N . GLN A 1 105 ? 2.528 6.133 -12.994 1.00 90.31 105 GLN A N 1
ATOM 847 C CA . GLN A 1 105 ? 2.340 7.257 -12.076 1.00 90.31 105 GLN A CA 1
ATOM 848 C C . GLN A 1 105 ? 0.855 7.582 -11.881 1.00 90.31 105 GLN A C 1
ATOM 850 O O . GLN A 1 105 ? 0.397 7.736 -10.744 1.00 90.31 105 GLN A O 1
ATOM 855 N N . GLN A 1 106 ? 0.100 7.656 -12.982 1.00 91.06 106 GLN A N 1
ATOM 856 C CA . GLN A 1 106 ? -1.338 7.912 -12.950 1.00 91.06 106 GLN A CA 1
ATOM 857 C C . GLN A 1 106 ? -2.086 6.796 -12.211 1.00 91.06 106 GLN A C 1
ATOM 859 O O . GLN A 1 106 ? -2.850 7.085 -11.288 1.00 91.06 106 GLN A O 1
ATOM 864 N N . ASP A 1 107 ? -1.830 5.536 -12.571 1.00 92.88 107 ASP A N 1
ATOM 865 C CA . ASP A 1 107 ? -2.479 4.370 -11.964 1.00 92.88 107 ASP A CA 1
ATOM 866 C C . ASP A 1 107 ? -2.223 4.295 -10.453 1.00 92.88 107 ASP A C 1
ATOM 868 O O . ASP A 1 107 ? -3.151 4.087 -9.666 1.00 92.88 107 ASP A O 1
ATOM 872 N N . PHE A 1 108 ? -0.972 4.501 -10.032 1.00 93.06 108 PHE A N 1
ATOM 873 C CA . PHE A 1 108 ? -0.585 4.435 -8.625 1.00 93.06 108 PHE A CA 1
ATOM 874 C C . PHE A 1 108 ? -1.196 5.564 -7.800 1.00 93.06 108 PHE A C 1
ATOM 876 O O . PHE A 1 108 ? -1.748 5.322 -6.725 1.00 93.06 108 PHE A O 1
ATOM 883 N N . THR A 1 109 ? -1.160 6.788 -8.331 1.00 91.69 109 THR A N 1
ATOM 884 C CA . THR A 1 109 ? -1.760 7.955 -7.677 1.00 91.69 109 THR A CA 1
ATOM 885 C C . THR A 1 109 ? -3.264 7.757 -7.515 1.00 91.69 109 THR A C 1
ATOM 887 O O . THR A 1 109 ? -3.791 7.902 -6.412 1.00 91.69 109 THR A O 1
ATOM 890 N N . GLN A 1 110 ? -3.957 7.346 -8.582 1.00 93.44 110 GLN A N 1
ATOM 891 C CA . GLN A 1 110 ? -5.394 7.087 -8.539 1.00 93.44 110 GLN A CA 1
ATOM 892 C C . GLN A 1 110 ? -5.740 6.004 -7.512 1.00 93.44 110 GLN A C 1
ATOM 894 O O . GLN A 1 110 ? -6.671 6.180 -6.721 1.00 93.44 110 GLN A O 1
ATOM 899 N N . PHE A 1 111 ? -4.988 4.901 -7.497 1.00 94.06 111 PHE A N 1
ATOM 900 C CA . PHE A 1 111 ? -5.203 3.807 -6.558 1.00 94.06 111 PHE A CA 1
ATOM 901 C C . PHE A 1 111 ? -5.033 4.245 -5.101 1.00 94.06 111 PHE A C 1
ATOM 903 O O . PHE A 1 111 ? -5.914 3.969 -4.282 1.00 94.06 111 PHE A O 1
ATOM 910 N N . LEU A 1 112 ? -3.944 4.943 -4.769 1.00 92.00 112 LEU A N 1
ATOM 911 C CA . LEU A 1 112 ? -3.690 5.390 -3.399 1.00 92.00 112 LEU A CA 1
ATOM 912 C C . LEU A 1 112 ? -4.713 6.429 -2.948 1.00 92.00 112 LEU A C 1
ATOM 914 O O . LEU A 1 112 ? -5.298 6.278 -1.874 1.00 92.00 112 LEU A O 1
ATOM 918 N N . THR A 1 113 ? -4.997 7.438 -3.775 1.00 91.44 113 THR A N 1
ATOM 919 C CA . THR A 1 113 ? -6.005 8.455 -3.458 1.00 91.44 113 THR A CA 1
ATOM 920 C C . THR A 1 113 ? -7.374 7.823 -3.227 1.00 91.44 113 THR A C 1
ATOM 922 O O . THR A 1 113 ? -8.021 8.126 -2.222 1.00 91.44 113 THR A O 1
ATOM 925 N N . HIS A 1 114 ? -7.811 6.914 -4.103 1.00 91.69 114 HIS A N 1
ATOM 926 C CA . HIS A 1 114 ? -9.083 6.217 -3.936 1.00 91.69 114 HIS A CA 1
ATOM 927 C C . HIS A 1 114 ? -9.095 5.349 -2.672 1.00 91.69 114 HIS A C 1
ATOM 929 O O . HIS A 1 114 ? -10.005 5.472 -1.855 1.00 91.69 114 HIS A O 1
ATOM 935 N N . THR A 1 115 ? -8.074 4.513 -2.468 1.00 90.38 115 THR A N 1
ATOM 936 C CA . THR A 1 115 ? -7.996 3.584 -1.328 1.00 90.38 115 THR A CA 1
ATOM 937 C C . THR A 1 115 ? -8.017 4.326 0.004 1.00 90.38 115 THR A C 1
ATOM 939 O O . THR A 1 115 ? -8.787 3.975 0.901 1.00 90.38 115 THR A O 1
ATOM 942 N N . LEU A 1 116 ? -7.220 5.386 0.126 1.00 88.44 116 LEU A N 1
ATOM 943 C CA . LEU A 1 116 ? -7.072 6.139 1.368 1.00 88.44 116 LEU A CA 1
ATOM 944 C C . LEU A 1 116 ? -8.265 7.051 1.639 1.00 88.44 116 LEU A C 1
ATOM 946 O O . LEU A 1 116 ? -8.659 7.206 2.792 1.00 88.44 116 LEU A O 1
ATOM 950 N N . THR A 1 117 ? -8.894 7.597 0.596 1.00 86.56 117 THR A N 1
ATOM 951 C CA . THR A 1 117 ? -10.109 8.407 0.752 1.00 86.56 117 THR A CA 1
ATOM 952 C C . THR A 1 117 ? -11.314 7.530 1.089 1.00 86.56 117 THR A C 1
ATOM 954 O O . THR A 1 117 ? -12.032 7.819 2.047 1.00 86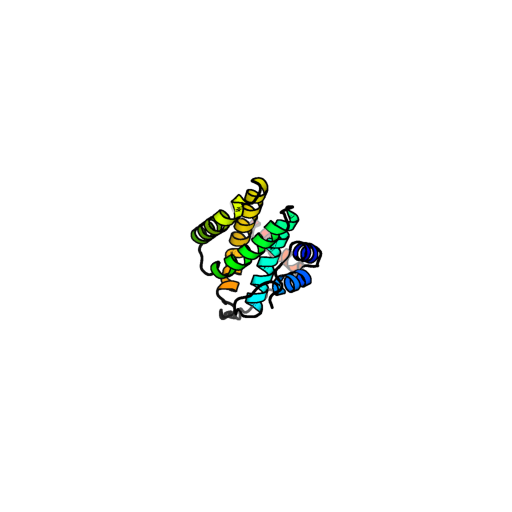.56 117 THR A O 1
ATOM 957 N N . ALA A 1 118 ? -11.517 6.428 0.357 1.00 86.94 118 ALA A N 1
ATOM 958 C CA . ALA A 1 118 ? -12.658 5.533 0.551 1.00 86.94 118 ALA A CA 1
ATOM 959 C C . ALA A 1 118 ? -12.614 4.829 1.913 1.00 86.94 118 ALA A C 1
ATOM 961 O O . ALA A 1 118 ? -13.642 4.664 2.567 1.00 86.94 118 ALA A O 1
ATOM 962 N N . ARG A 1 119 ? -11.417 4.449 2.377 1.00 84.44 119 ARG A N 1
ATOM 963 C CA . ARG A 1 119 ? -11.226 3.752 3.657 1.00 84.44 119 ARG A CA 1
ATOM 964 C C . ARG A 1 119 ? -10.691 4.671 4.757 1.00 84.44 119 ARG A C 1
ATOM 966 O O . ARG A 1 119 ? -10.204 4.182 5.772 1.00 84.44 119 ARG A O 1
ATOM 973 N N . ARG A 1 120 ? -10.811 5.998 4.612 1.00 83.25 120 ARG A N 1
ATOM 974 C CA . ARG A 1 120 ? -10.233 6.981 5.550 1.00 83.25 120 ARG A CA 1
ATOM 975 C C . ARG A 1 120 ? -10.600 6.709 7.006 1.00 83.25 120 ARG A C 1
ATOM 977 O O . ARG A 1 120 ? -9.723 6.692 7.856 1.00 83.25 120 ARG A O 1
ATOM 984 N N . ARG A 1 121 ? -11.883 6.468 7.299 1.00 82.06 121 ARG A N 1
ATOM 985 C CA . ARG A 1 121 ? -12.355 6.198 8.672 1.00 82.06 121 ARG A CA 1
ATOM 986 C C . ARG A 1 121 ? -11.757 4.914 9.251 1.00 82.06 121 ARG A C 1
ATOM 988 O O . ARG A 1 121 ? -11.438 4.879 10.433 1.00 82.06 121 ARG A O 1
ATOM 995 N N . LEU A 1 122 ? -11.577 3.891 8.415 1.00 84.62 122 LEU A N 1
ATOM 996 C CA . LEU A 1 122 ? -10.964 2.622 8.801 1.00 84.62 122 LEU A CA 1
ATOM 997 C C . LEU A 1 122 ? -9.478 2.816 9.126 1.00 84.62 122 LEU A C 1
ATOM 999 O O . LEU A 1 122 ? -9.034 2.417 10.196 1.00 84.62 122 LEU A O 1
ATOM 1003 N N . PHE A 1 123 ? -8.736 3.502 8.250 1.00 83.50 123 PHE A N 1
ATOM 1004 C CA . PHE A 1 123 ? -7.337 3.853 8.505 1.00 83.50 123 PHE A CA 1
ATOM 1005 C C . PHE A 1 123 ? -7.194 4.736 9.746 1.00 83.50 123 PHE A C 1
ATOM 1007 O O . PHE A 1 123 ? -6.340 4.473 10.583 1.00 83.50 123 PHE A O 1
ATOM 1014 N N . GLN A 1 124 ? -8.066 5.729 9.925 1.00 81.75 124 GLN A N 1
ATOM 1015 C CA . GLN A 1 124 ? -8.079 6.569 11.122 1.00 81.75 124 GLN A CA 1
ATOM 1016 C C . GLN A 1 124 ? -8.309 5.743 12.390 1.00 81.75 124 GLN A C 1
ATOM 1018 O O . GLN A 1 124 ? -7.562 5.914 13.348 1.00 81.75 124 GLN A O 1
ATOM 1023 N N . ALA A 1 125 ? -9.285 4.831 12.407 1.00 80.44 125 ALA A N 1
ATOM 1024 C CA . ALA A 1 125 ? -9.540 3.952 13.549 1.00 80.44 125 ALA A CA 1
ATOM 1025 C C . ALA A 1 125 ? -8.350 3.020 13.846 1.00 80.44 125 ALA A C 1
ATOM 1027 O O . ALA A 1 125 ? -7.901 2.938 14.990 1.00 80.44 125 ALA A O 1
ATOM 1028 N N . ALA A 1 126 ? -7.792 2.381 12.814 1.00 81.38 126 ALA A N 1
ATOM 1029 C CA . ALA A 1 126 ? -6.646 1.484 12.947 1.00 81.38 126 ALA A CA 1
ATOM 1030 C C . ALA A 1 126 ? -5.378 2.224 13.410 1.00 81.38 126 ALA A C 1
ATOM 1032 O O . ALA A 1 126 ? -4.645 1.748 14.275 1.00 81.38 126 ALA A O 1
ATOM 1033 N N . VAL A 1 127 ? -5.117 3.424 12.890 1.00 80.88 127 VAL A N 1
ATOM 1034 C CA . VAL A 1 127 ? -3.932 4.203 13.269 1.00 80.88 127 VAL A CA 1
ATOM 1035 C C . VAL A 1 127 ? -4.104 4.860 14.634 1.00 80.88 127 VAL A C 1
ATOM 1037 O O . VAL A 1 127 ? -3.143 4.894 15.390 1.00 80.88 127 VAL A O 1
ATOM 1040 N N . SER A 1 128 ? -5.294 5.334 15.002 1.00 74.81 128 SER A N 1
ATOM 1041 C CA . SER A 1 128 ? -5.520 5.963 16.316 1.00 74.81 128 SER A CA 1
ATOM 1042 C C . SER A 1 128 ? -5.589 4.968 17.478 1.00 74.81 128 SER A C 1
ATOM 1044 O O . SER A 1 128 ? -5.511 5.384 18.629 1.00 74.81 128 SER A O 1
ATOM 1046 N N . GLY A 1 129 ? -5.726 3.663 17.211 1.00 66.62 129 GLY A N 1
ATOM 1047 C CA . GLY A 1 129 ? -5.984 2.687 18.273 1.00 66.62 129 GLY A CA 1
ATOM 1048 C C . GLY A 1 129 ? -7.358 2.884 18.916 1.00 66.62 129 GLY A C 1
ATOM 1049 O O . GLY A 1 129 ? -7.561 2.547 20.080 1.00 66.62 129 GLY A O 1
ATOM 1050 N N . ALA A 1 130 ? -8.323 3.411 18.154 1.00 60.28 130 ALA A N 1
ATOM 1051 C CA . ALA A 1 130 ? -9.707 3.586 18.592 1.00 60.28 130 ALA A CA 1
ATOM 1052 C C . ALA A 1 130 ? -10.461 2.254 18.799 1.00 60.28 130 ALA A C 1
ATOM 1054 O O . ALA A 1 130 ? -11.674 2.262 18.982 1.00 60.28 130 ALA A O 1
ATOM 1055 N N . SER A 1 131 ? -9.758 1.118 18.856 1.00 52.53 131 SER A N 1
ATOM 1056 C CA . SER A 1 131 ? -10.237 -0.118 19.488 1.00 52.53 131 SER A CA 1
ATOM 1057 C C . SER A 1 131 ? -10.665 0.095 20.948 1.00 52.53 131 SER A C 1
ATOM 1059 O O . SER A 1 131 ? -11.409 -0.715 21.486 1.00 52.53 131 SER A O 1
ATOM 1061 N N . ASN A 1 132 ? -10.244 1.206 21.567 1.00 50.31 132 ASN A N 1
ATOM 1062 C CA . ASN A 1 132 ? -10.658 1.621 22.908 1.00 50.31 132 ASN A CA 1
ATOM 1063 C C . ASN A 1 132 ? -11.870 2.569 22.913 1.00 50.31 132 ASN A C 1
ATOM 1065 O O . ASN A 1 132 ? -12.219 3.094 23.972 1.00 50.31 132 ASN A O 1
ATOM 1069 N N . MET A 1 133 ? -12.512 2.836 21.765 1.00 50.62 133 MET A N 1
ATOM 1070 C CA . MET A 1 133 ? -13.836 3.450 21.804 1.00 50.62 133 MET A CA 1
ATOM 1071 C C . MET A 1 133 ? -14.743 2.478 22.541 1.00 50.62 133 MET A C 1
ATOM 1073 O O . MET A 1 133 ? -15.030 1.394 22.041 1.00 50.62 133 MET A O 1
ATOM 1077 N N . SER A 1 134 ? -15.161 2.877 23.743 1.00 51.53 134 SER A N 1
ATOM 1078 C CA . SER A 1 134 ? -16.339 2.340 24.407 1.00 51.53 134 SER A CA 1
ATOM 1079 C C . SER A 1 134 ? -17.426 2.239 23.344 1.00 51.53 134 SER A C 1
ATOM 1081 O O . SER A 1 134 ? -17.996 3.249 22.924 1.00 51.53 134 SER A O 1
ATOM 1083 N N . ILE A 1 135 ? -17.645 1.028 22.825 1.00 56.09 135 ILE A N 1
ATOM 1084 C CA . ILE A 1 135 ? -18.866 0.728 22.105 1.00 56.09 135 ILE A CA 1
ATOM 1085 C C . ILE A 1 135 ? -19.908 0.954 23.181 1.00 56.09 135 ILE A C 1
ATOM 1087 O O . ILE A 1 135 ? -20.044 0.139 24.092 1.00 56.09 135 ILE A O 1
ATOM 1091 N N . ALA A 1 136 ? -20.581 2.099 23.126 1.00 57.50 136 ALA A N 1
ATOM 1092 C CA . ALA A 1 136 ? -21.795 2.285 23.879 1.00 57.50 136 ALA A CA 1
ATOM 1093 C C . ALA A 1 136 ? -22.734 1.196 23.360 1.00 57.50 136 ALA A C 1
ATOM 1095 O O . ALA A 1 136 ? -23.348 1.347 22.304 1.00 57.50 136 ALA A O 1
ATOM 1096 N N . GLN A 1 137 ? -22.755 0.049 24.044 1.00 56.19 137 GLN A N 1
ATOM 1097 C CA . GLN A 1 137 ? -23.758 -0.981 23.852 1.00 56.19 137 GLN A CA 1
ATOM 1098 C C . GLN A 1 137 ? -25.069 -0.339 24.273 1.00 56.19 137 GLN A C 1
ATOM 1100 O O . GLN A 1 137 ? -25.487 -0.385 25.427 1.00 56.19 137 GLN A O 1
ATOM 1105 N N . LEU A 1 138 ? -25.687 0.346 23.320 1.00 62.12 138 LEU A N 1
ATOM 1106 C CA . LEU A 1 138 ? -27.057 0.767 23.439 1.00 62.12 138 LEU A CA 1
ATOM 1107 C C . LEU A 1 138 ? -27.879 -0.517 23.394 1.00 62.12 138 LEU A C 1
ATOM 1109 O O . LEU A 1 138 ? -28.088 -1.100 22.331 1.00 62.12 138 LEU A O 1
ATOM 1113 N N . HIS A 1 139 ? -28.307 -0.975 24.570 1.00 62.28 139 HIS A N 1
ATOM 1114 C CA . HIS A 1 139 ? -29.416 -1.910 24.693 1.00 62.28 139 HIS A CA 1
ATOM 1115 C C . HIS A 1 139 ? -30.671 -1.206 24.173 1.00 62.28 139 HIS A C 1
ATOM 1117 O O . HIS A 1 139 ? -31.415 -0.575 24.919 1.00 62.28 139 HIS A O 1
ATOM 1123 N N . LEU A 1 140 ? -30.853 -1.253 22.857 1.00 72.25 140 LEU A N 1
ATOM 1124 C CA . LEU A 1 140 ? -32.091 -0.868 22.208 1.00 72.25 140 LEU A CA 1
ATOM 1125 C C . LEU A 1 140 ? -33.020 -2.072 22.269 1.00 72.25 140 LEU A C 1
ATOM 1127 O O . LEU A 1 140 ? -32.737 -3.122 21.690 1.00 72.25 140 LEU A O 1
ATOM 1131 N N . GLU A 1 141 ? -34.128 -1.915 22.980 1.00 75.06 141 GLU A N 1
ATOM 1132 C CA . GLU A 1 141 ? -35.227 -2.865 22.908 1.00 75.06 141 GLU A CA 1
ATOM 1133 C C . GLU A 1 141 ? -35.814 -2.810 21.496 1.00 75.06 141 GLU A C 1
ATOM 1135 O O . GLU A 1 141 ? -36.412 -1.817 21.075 1.00 75.06 141 GLU A O 1
ATOM 1140 N N . VAL A 1 142 ? -35.603 -3.880 20.732 1.00 76.06 142 VAL A N 1
ATOM 1141 C CA . VAL A 1 142 ? -36.229 -4.043 19.423 1.00 76.06 142 VAL A CA 1
ATOM 1142 C C . VAL A 1 142 ? -37.699 -4.369 19.667 1.00 76.06 142 VAL A C 1
ATOM 1144 O O . VAL A 1 142 ? -38.049 -5.499 20.004 1.00 76.06 142 VAL A O 1
ATOM 1147 N N . GLN A 1 143 ? -38.564 -3.366 19.522 1.00 78.44 143 GLN A N 1
ATOM 1148 C CA . GLN A 1 143 ? -40.007 -3.579 19.507 1.00 78.44 143 GLN A CA 1
ATOM 1149 C C . GLN A 1 143 ? -40.363 -4.444 18.299 1.00 78.44 143 GLN A C 1
ATOM 1151 O O . GLN A 1 143 ? -40.066 -4.095 17.154 1.00 78.44 143 GLN A O 1
ATOM 1156 N N . VAL A 1 144 ? -40.995 -5.586 18.560 1.00 79.12 144 VAL A N 1
ATOM 1157 C CA . VAL A 1 144 ? -41.510 -6.445 17.497 1.00 79.12 144 VAL A CA 1
ATOM 1158 C C . VAL A 1 144 ? -42.647 -5.683 16.812 1.00 79.12 144 VAL A C 1
ATOM 1160 O O . VAL A 1 144 ? -43.567 -5.242 17.508 1.00 79.12 144 VAL A O 1
ATOM 1163 N N . PRO A 1 145 ? -42.611 -5.493 15.480 1.00 78.88 145 PRO A N 1
ATOM 1164 C CA . PRO A 1 145 ? -43.733 -4.888 14.780 1.00 78.88 145 PRO A CA 1
ATOM 1165 C C . PRO A 1 145 ? -45.007 -5.687 15.090 1.00 78.88 145 PRO A C 1
ATOM 1167 O O . PRO A 1 145 ? -44.945 -6.919 15.173 1.00 78.88 145 PRO A O 1
ATOM 1170 N N . PRO A 1 146 ? -46.154 -5.014 15.292 1.00 81.69 146 PRO A N 1
ATOM 1171 C CA . PRO A 1 146 ? -47.393 -5.690 15.645 1.00 81.69 146 PRO A CA 1
ATOM 1172 C C . PRO A 1 146 ? -47.703 -6.776 14.616 1.00 81.69 146 PRO A C 1
ATOM 1174 O O . PRO A 1 146 ? -47.487 -6.591 13.415 1.00 81.69 146 PRO A O 1
ATOM 1177 N N . THR A 1 147 ? -48.187 -7.922 15.096 1.00 80.44 147 THR A N 1
ATOM 1178 C CA . THR A 1 147 ? -48.522 -9.054 14.234 1.00 80.44 147 THR A CA 1
ATOM 1179 C C . THR A 1 147 ? -49.504 -8.585 13.158 1.00 80.44 147 THR A C 1
ATOM 1181 O O . THR A 1 147 ? -50.558 -8.046 13.507 1.00 80.44 147 THR A O 1
ATOM 1184 N N . PRO A 1 148 ? -49.181 -8.743 11.861 1.00 79.69 148 PRO A N 1
ATOM 1185 C CA . PRO A 1 148 ? -50.076 -8.306 10.802 1.00 79.69 148 PRO A CA 1
ATOM 1186 C C . PRO A 1 148 ? -51.404 -9.060 10.910 1.00 79.69 148 PRO A C 1
ATOM 1188 O O . PRO A 1 148 ? -51.423 -10.269 11.157 1.00 79.69 148 PRO A O 1
ATOM 1191 N N . CYS A 1 149 ? -52.517 -8.342 10.740 1.00 77.56 149 CYS A N 1
ATOM 1192 C CA . CYS A 1 149 ? -53.841 -8.946 10.819 1.00 77.56 149 CYS A CA 1
ATOM 1193 C C . CYS A 1 149 ? -53.986 -10.061 9.767 1.00 77.56 149 CYS A C 1
ATOM 1195 O O . CYS A 1 149 ? -53.514 -9.896 8.635 1.00 77.56 149 CYS A O 1
ATOM 1197 N N . PRO A 1 150 ? -54.669 -11.172 10.096 1.00 77.88 150 PRO A N 1
ATOM 1198 C CA . PRO A 1 150 ? -54.977 -12.218 9.131 1.00 77.88 150 PRO A CA 1
ATOM 1199 C C . PRO A 1 150 ? -55.641 -11.633 7.882 1.00 77.88 150 PRO A C 1
ATOM 1201 O O . PRO A 1 150 ? -56.523 -10.779 7.982 1.00 77.88 150 PRO A O 1
ATOM 1204 N N . LEU A 1 151 ? -55.266 -12.133 6.702 1.00 67.88 151 LEU A N 1
ATOM 1205 C CA . LEU A 1 151 ? -55.744 -11.630 5.406 1.00 67.88 151 LEU A CA 1
ATOM 1206 C C . LEU A 1 151 ? -57.285 -11.578 5.301 1.00 67.88 151 LEU A C 1
ATOM 1208 O O . LEU A 1 151 ? -57.838 -10.721 4.618 1.00 67.88 151 LEU A O 1
ATOM 1212 N N . ALA A 1 152 ? -57.986 -12.450 6.032 1.00 64.81 152 ALA A N 1
ATOM 1213 C CA . ALA A 1 152 ? -59.447 -12.482 6.108 1.00 64.81 152 ALA A CA 1
ATOM 1214 C C . ALA A 1 152 ? -60.067 -11.233 6.774 1.00 64.81 152 ALA A C 1
ATOM 1216 O O . ALA A 1 152 ? -61.194 -10.866 6.458 1.00 64.81 152 ALA A O 1
ATOM 1217 N N . GLN A 1 153 ? -59.338 -10.551 7.664 1.00 58.25 153 GLN A N 1
ATOM 1218 C CA . GLN A 1 153 ? -59.782 -9.311 8.319 1.00 58.25 153 GLN A CA 1
ATOM 1219 C C . GLN A 1 153 ? -59.406 -8.051 7.526 1.00 58.25 153 GLN A C 1
ATOM 1221 O O . GLN A 1 153 ? -60.052 -7.015 7.690 1.00 58.25 153 GLN A O 1
ATOM 1226 N N . ALA A 1 154 ? -58.429 -8.135 6.614 1.00 54.47 154 ALA A N 1
ATOM 1227 C CA . ALA A 1 154 ? -58.069 -7.027 5.723 1.00 54.47 154 ALA A CA 1
ATOM 1228 C C . ALA A 1 154 ? -59.205 -6.664 4.745 1.00 54.47 154 ALA A C 1
ATOM 1230 O O . ALA A 1 154 ? -59.329 -5.511 4.336 1.00 54.47 154 ALA A O 1
ATOM 1231 N N . LEU A 1 155 ? -60.081 -7.625 4.428 1.00 52.56 155 LEU A N 1
ATOM 1232 C CA . LEU A 1 155 ? -61.274 -7.407 3.605 1.00 52.56 155 LEU A CA 1
ATOM 1233 C C . LEU A 1 155 ? -62.392 -6.662 4.348 1.00 52.56 155 LEU A C 1
ATOM 1235 O O . LEU A 1 155 ? -63.088 -5.857 3.735 1.00 52.56 155 LEU A O 1
ATOM 1239 N N . VAL A 1 156 ? -62.539 -6.855 5.663 1.00 53.53 156 VAL A N 1
ATOM 1240 C CA . VAL A 1 156 ? -63.600 -6.190 6.444 1.00 53.53 156 VAL A CA 1
ATOM 1241 C C . VAL A 1 156 ? -63.267 -4.711 6.667 1.00 53.53 156 VAL A C 1
ATOM 1243 O O . VAL A 1 156 ? -64.125 -3.854 6.481 1.00 53.53 156 VAL A O 1
ATOM 1246 N N . GLY A 1 157 ? -62.005 -4.378 6.963 1.00 52.78 157 GLY A N 1
ATOM 1247 C CA . GLY A 1 157 ? -61.573 -2.981 7.125 1.00 52.78 157 GLY A CA 1
ATOM 1248 C C . GLY A 1 157 ? -61.554 -2.161 5.825 1.00 52.78 157 GLY A C 1
ATOM 1249 O O . GLY A 1 157 ? -61.672 -0.935 5.872 1.00 52.78 157 GLY A O 1
ATOM 1250 N N . ALA A 1 158 ? -61.419 -2.820 4.668 1.00 51.72 158 ALA A N 1
ATOM 1251 C CA . ALA A 1 158 ? -61.554 -2.185 3.356 1.00 51.72 158 ALA A CA 1
ATOM 1252 C C . ALA A 1 158 ? -63.029 -2.024 2.940 1.00 51.72 158 ALA A C 1
ATOM 1254 O O . ALA A 1 158 ? -63.385 -1.005 2.354 1.00 51.72 158 ALA A O 1
ATOM 1255 N N . ALA A 1 159 ? -63.896 -2.982 3.293 1.00 48.81 159 ALA A N 1
ATOM 1256 C CA . ALA A 1 159 ? -65.328 -2.915 3.005 1.00 48.81 159 ALA A CA 1
ATOM 1257 C C . ALA A 1 159 ? -66.062 -1.855 3.848 1.00 48.81 159 ALA A C 1
ATOM 1259 O O . ALA A 1 159 ? -66.901 -1.142 3.307 1.00 48.81 159 ALA A O 1
ATOM 1260 N N . VAL A 1 160 ? -65.700 -1.677 5.128 1.00 48.44 160 VAL A N 1
ATOM 1261 C CA . VAL A 1 160 ? -66.311 -0.642 5.992 1.00 48.44 160 VAL A CA 1
ATOM 1262 C C . VAL A 1 160 ? -66.025 0.773 5.468 1.00 48.44 160 VAL A C 1
ATOM 1264 O O . VAL A 1 160 ? -66.920 1.616 5.458 1.00 48.44 160 VAL A O 1
ATOM 1267 N N . ARG A 1 161 ? -64.827 1.015 4.914 1.00 49.72 161 ARG A N 1
ATOM 1268 C CA . ARG A 1 161 ? -64.488 2.302 4.278 1.00 49.72 161 ARG A CA 1
ATOM 1269 C C . ARG A 1 161 ? -65.181 2.539 2.931 1.00 49.72 161 ARG A C 1
ATOM 1271 O O . ARG A 1 161 ? -65.339 3.691 2.545 1.00 49.72 161 ARG A O 1
ATOM 1278 N N . ALA A 1 162 ? -65.610 1.489 2.230 1.00 50.25 162 ALA A N 1
ATOM 1279 C CA . ALA A 1 162 ? -66.381 1.627 0.992 1.00 50.25 162 ALA A CA 1
ATOM 1280 C C . ALA A 1 162 ? -67.864 1.947 1.263 1.00 50.25 162 ALA A C 1
ATOM 1282 O O . ALA A 1 162 ? -68.480 2.680 0.495 1.00 50.25 162 ALA A O 1
ATOM 1283 N N . THR A 1 163 ? -68.428 1.460 2.375 1.00 47.53 163 THR A N 1
ATOM 1284 C CA . THR A 1 163 ? -69.828 1.728 2.746 1.00 47.53 163 THR A CA 1
ATOM 1285 C C . THR A 1 163 ? -70.045 3.076 3.437 1.00 47.53 163 THR A C 1
ATOM 1287 O O . THR A 1 163 ? -71.116 3.655 3.287 1.00 47.53 163 THR A O 1
ATOM 1290 N N . GLU A 1 164 ? -69.045 3.629 4.134 1.00 46.41 164 GLU A N 1
ATOM 1291 C CA . GLU A 1 164 ? -69.139 4.993 4.690 1.00 46.41 164 GLU A CA 1
ATOM 1292 C C . GLU A 1 164 ? -69.042 6.083 3.607 1.00 46.41 164 GLU A C 1
ATOM 1294 O O . GLU A 1 164 ? -69.623 7.155 3.761 1.00 46.41 164 GLU A O 1
ATOM 1299 N N . GLY A 1 165 ? -68.381 5.800 2.477 1.00 50.28 165 GLY A N 1
ATOM 1300 C CA . GLY A 1 165 ? -68.298 6.721 1.339 1.00 50.28 165 GLY A CA 1
ATOM 1301 C C . GLY A 1 165 ? -69.584 6.835 0.509 1.00 50.28 165 GLY A C 1
ATOM 1302 O O . GLY A 1 165 ? -69.780 7.850 -0.145 1.00 50.28 165 GLY A O 1
ATOM 1303 N N . GLN A 1 166 ? -70.479 5.839 0.552 1.00 48.91 166 GLN A N 1
ATOM 1304 C CA . GLN A 1 166 ? -71.721 5.831 -0.243 1.00 48.91 166 GLN A CA 1
ATOM 1305 C C . GLN A 1 166 ? -72.959 6.367 0.493 1.00 48.91 166 GLN A C 1
ATOM 1307 O O . GLN A 1 166 ? -73.964 6.643 -0.154 1.00 48.91 166 GLN A O 1
ATOM 1312 N N . MET A 1 167 ? -72.917 6.558 1.817 1.00 46.16 167 MET A N 1
ATOM 1313 C CA . MET A 1 167 ? -74.040 7.160 2.562 1.00 46.16 167 MET A CA 1
ATOM 1314 C C . MET A 1 167 ? -74.013 8.698 2.588 1.00 46.16 167 MET A C 1
ATOM 1316 O O . MET A 1 167 ? -75.010 9.311 2.958 1.00 46.16 167 MET A O 1
ATOM 1320 N N . LEU A 1 168 ? -72.901 9.325 2.184 1.00 51.47 168 LEU A N 1
ATOM 1321 C CA . LEU A 1 168 ? -72.741 10.786 2.137 1.00 51.47 168 LEU A CA 1
ATOM 1322 C C . LEU A 1 168 ? -73.071 11.419 0.768 1.00 51.47 168 LEU A C 1
ATOM 1324 O O . LEU A 1 168 ? -73.138 12.638 0.690 1.00 51.47 168 LEU A O 1
ATOM 1328 N N . GLU A 1 169 ? -73.337 10.630 -0.281 1.00 52.53 169 GLU A N 1
ATOM 1329 C CA . GLU A 1 169 ? -73.687 11.120 -1.636 1.00 52.53 169 GLU A CA 1
ATOM 1330 C C . GLU A 1 169 ? -75.192 11.020 -1.977 1.00 52.53 169 GLU A C 1
ATOM 1332 O O . GLU A 1 169 ? -75.582 11.175 -3.128 1.00 52.53 169 GLU A O 1
ATOM 1337 N N . SER A 1 170 ? -76.072 10.742 -1.008 1.00 52.06 170 SER A N 1
ATOM 1338 C CA . SER A 1 170 ? -77.531 10.625 -1.242 1.00 52.06 170 SER A CA 1
ATOM 1339 C C . SER A 1 170 ? -78.377 11.641 -0.462 1.00 52.06 170 SER A C 1
ATOM 1341 O O . SER A 1 170 ? -79.548 11.382 -0.191 1.00 52.06 170 SER A O 1
ATOM 1343 N N . LEU A 1 171 ? -77.793 12.782 -0.082 1.00 54.44 171 LEU A N 1
ATOM 1344 C CA . LEU A 1 171 ? -78.475 13.853 0.662 1.00 54.44 171 LEU A CA 1
ATOM 1345 C C . LEU A 1 171 ? -78.259 15.266 0.079 1.00 54.44 171 LEU A C 1
ATOM 1347 O O . LEU A 1 171 ? -78.326 16.238 0.826 1.00 54.44 171 LEU A O 1
ATOM 1351 N N . ASP A 1 172 ? -78.085 15.377 -1.241 1.00 43.06 172 ASP A N 1
ATOM 1352 C CA . ASP A 1 172 ? -78.311 16.621 -2.004 1.00 43.06 172 ASP A CA 1
ATOM 1353 C C . ASP A 1 172 ? -79.114 16.330 -3.284 1.00 43.06 172 ASP A C 1
ATOM 1355 O O . ASP A 1 172 ? -78.728 15.395 -4.027 1.00 43.06 172 ASP A O 1
#

pLDDT: mean 81.25, std 15.7, range [43.06, 97.69]

Secondary structure (DSSP, 8-state):
-PPP--HHHHHHHTTS-HHHHHHHHHTTS---S--HHHHHHHHHHHHHHHHHHHHTT--HHHHHHHHHHHHHHGGGGTT--HHHHHHHHHHHHHHHGGGS-HHHHHHHHHHHHHHHHHTHHHHHHHHHTGGGS---------PPPPPPPPHHHHHHHHHHHHHHHHSSSS--

Organism: NCBI:txid8208